Protein AF-A0A0D2GSI3-F1 (afdb_monomer_lite)

Radius of gyration: 13.77 Å; chains: 1; bounding box: 34×29×29 Å

Sequence (112 aa):
MALRLQTKLAPHFTYCAILTKIEPKRTYSPDNFALLLDALYPPPDGVIVGGGFSDEEAEQMRRVVEERGITDENGTPVRFVRVPGGTLERGGPEGLVETIRQLLGEAFGVEW

Organism: NCBI:txid1442368

pLDDT: mean 85.33, std 8.22, range [55.69, 93.88]

Foldseek 3Di:
DVVVLVVLCPPPDDDDDDADCDPPPHPDDPVSLLVCQVPDPPHALADEAELVDDPVRLVSSVVSQVVVCRAGPVSHRHDYFYQHHCQCVVPNPVSSSVSVVVRCCVGPVDDD

Secondary structure (DSSP, 8-state):
-HHHHHHHHTTT----------TTS----HHHHHHHHHH-SSPPSEEEE-TTS-HHHHHHHHHHHHHHT-B-TTSPBPEEEEPPTTHHHHHHHHHHHHHHHHHHHHHH----

Structure (mmCIF, N/CA/C/O backbone):
data_AF-A0A0D2GSI3-F1
#
_entry.id   AF-A0A0D2GSI3-F1
#
loop_
_atom_site.group_PDB
_atom_site.id
_atom_site.type_symbol
_atom_site.label_atom_id
_atom_site.label_alt_id
_atom_site.label_comp_id
_atom_site.label_asym_id
_atom_site.label_entity_id
_atom_site.label_seq_id
_atom_site.pdbx_PDB_ins_code
_atom_site.Cartn_x
_atom_site.Cartn_y
_atom_site.Cartn_z
_atom_site.occupancy
_atom_site.B_iso_or_equiv
_atom_site.auth_seq_id
_atom_site.auth_comp_id
_atom_site.auth_asym_id
_atom_site.auth_atom_id
_atom_site.pdbx_PDB_model_num
ATOM 1 N N . MET A 1 1 ? -15.197 -7.888 1.678 1.00 56.78 1 MET A N 1
ATOM 2 C CA . MET A 1 1 ? -14.985 -6.447 1.411 1.00 56.78 1 MET A CA 1
ATOM 3 C C . MET A 1 1 ? -13.902 -6.211 0.366 1.00 56.78 1 MET A C 1
ATOM 5 O O . MET A 1 1 ? -14.222 -5.585 -0.632 1.00 56.78 1 MET A O 1
ATOM 9 N N . ALA A 1 2 ? -12.693 -6.773 0.525 1.00 59.94 2 ALA A N 1
ATOM 10 C CA . ALA A 1 2 ? -11.603 -6.656 -0.457 1.00 59.94 2 ALA A CA 1
ATOM 11 C C . ALA A 1 2 ? -12.042 -6.928 -1.911 1.00 59.94 2 ALA A C 1
ATOM 13 O O . ALA A 1 2 ? -11.760 -6.117 -2.779 1.00 59.94 2 ALA A O 1
ATOM 14 N N . LEU A 1 3 ? -12.842 -7.976 -2.152 1.00 55.69 3 LEU A N 1
ATOM 15 C CA . LEU A 1 3 ? -13.358 -8.285 -3.494 1.00 55.69 3 LEU A CA 1
ATOM 16 C C . LEU A 1 3 ? -14.250 -7.175 -4.087 1.00 55.69 3 LEU A C 1
ATOM 18 O O . LEU A 1 3 ? -14.127 -6.859 -5.261 1.00 55.69 3 LEU A O 1
ATOM 22 N N . ARG A 1 4 ? -15.122 -6.547 -3.280 1.00 65.50 4 ARG A N 1
ATOM 23 C CA . ARG A 1 4 ? -15.983 -5.438 -3.744 1.00 65.50 4 ARG A CA 1
ATOM 24 C C . ARG A 1 4 ? -15.174 -4.181 -4.044 1.00 65.50 4 ARG A C 1
ATOM 26 O O . ARG A 1 4 ? -15.519 -3.434 -4.951 1.00 65.50 4 ARG A O 1
ATOM 33 N N . LEU A 1 5 ? -14.121 -3.946 -3.264 1.00 66.94 5 LEU A N 1
ATOM 34 C CA . LEU A 1 5 ? -13.189 -2.858 -3.515 1.00 66.94 5 LEU A CA 1
ATOM 35 C C . LEU A 1 5 ? -12.440 -3.111 -4.832 1.00 66.94 5 LEU A C 1
ATOM 37 O O . LEU A 1 5 ? -12.480 -2.261 -5.708 1.00 66.94 5 LEU A O 1
ATOM 41 N N . GLN A 1 6 ? -11.881 -4.310 -5.024 1.00 67.25 6 GLN A N 1
ATOM 42 C CA . GLN A 1 6 ? -11.208 -4.707 -6.268 1.00 67.25 6 GLN A CA 1
ATOM 43 C C . GLN A 1 6 ? -12.087 -4.480 -7.504 1.00 67.25 6 GLN A C 1
ATOM 45 O O . GLN A 1 6 ? -11.642 -3.848 -8.455 1.00 67.25 6 GLN A O 1
ATOM 50 N N . THR A 1 7 ? -13.350 -4.920 -7.477 1.00 70.19 7 THR A N 1
ATOM 51 C CA . THR A 1 7 ? -14.270 -4.737 -8.615 1.00 70.19 7 THR A CA 1
ATOM 52 C C . THR A 1 7 ? -14.603 -3.280 -8.914 1.00 70.19 7 THR A C 1
ATOM 54 O O . THR A 1 7 ? -14.966 -2.978 -10.040 1.00 70.19 7 THR A O 1
ATOM 57 N N . LYS A 1 8 ? -14.534 -2.393 -7.913 1.00 69.62 8 LYS A N 1
ATOM 58 C CA . LYS A 1 8 ? -14.804 -0.961 -8.097 1.00 69.62 8 LYS A CA 1
ATOM 59 C C . LYS A 1 8 ? -13.572 -0.175 -8.533 1.00 69.62 8 LYS A C 1
ATOM 61 O O . LYS A 1 8 ? -13.720 0.928 -9.041 1.00 69.62 8 LYS A O 1
ATOM 66 N N . LEU A 1 9 ? -12.382 -0.709 -8.274 1.00 73.00 9 LEU A N 1
ATOM 67 C CA . LEU A 1 9 ? -11.131 -0.053 -8.624 1.00 73.00 9 LEU A CA 1
ATOM 68 C C . LEU A 1 9 ? -10.566 -0.533 -9.975 1.00 73.00 9 LEU A C 1
ATOM 70 O O . LEU A 1 9 ? -9.862 0.218 -10.646 1.00 73.00 9 LEU A O 1
ATOM 74 N N . ALA A 1 10 ? -10.942 -1.733 -10.431 1.00 72.12 10 ALA A N 1
ATOM 75 C CA . ALA A 1 10 ? -10.930 -2.066 -11.856 1.00 72.12 10 ALA A CA 1
ATOM 76 C C . ALA A 1 10 ? -11.968 -1.166 -12.558 1.00 72.12 10 ALA A C 1
ATOM 78 O O . ALA A 1 10 ? -13.109 -1.138 -12.094 1.00 72.12 10 ALA A O 1
ATOM 79 N N . PRO A 1 11 ? -11.636 -0.400 -13.615 1.00 72.75 11 PRO A N 1
ATOM 80 C CA . PRO A 1 11 ? -10.600 -0.638 -14.632 1.00 72.75 11 PRO A CA 1
ATOM 81 C C . PRO A 1 11 ? -9.268 0.112 -14.454 1.00 72.75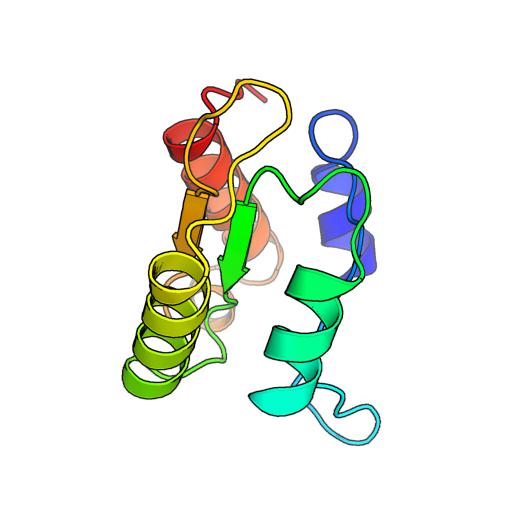 11 PRO A C 1
ATOM 83 O O . PRO A 1 11 ? -8.361 -0.087 -15.255 1.00 72.75 11 PRO A O 1
ATOM 86 N N . HIS A 1 12 ? -9.142 0.980 -13.451 1.00 70.56 12 HIS A N 1
ATOM 87 C CA . HIS A 1 12 ? -8.019 1.920 -13.358 1.00 70.56 12 HIS A CA 1
ATOM 88 C C . HIS A 1 12 ? -6.780 1.338 -12.677 1.00 70.56 12 HIS A C 1
ATOM 90 O O . HIS A 1 12 ? -5.675 1.814 -12.911 1.00 70.56 12 HIS A O 1
ATOM 96 N N . PHE A 1 13 ? -6.955 0.313 -11.841 1.00 73.94 13 PHE A N 1
ATOM 97 C CA . PHE A 1 13 ? -5.868 -0.270 -11.062 1.00 73.94 13 PHE A CA 1
ATOM 98 C C . PHE A 1 13 ? -5.827 -1.788 -11.194 1.00 73.94 13 PHE A C 1
ATOM 100 O O . PHE A 1 13 ? -6.846 -2.473 -11.068 1.00 73.94 13 PHE A O 1
ATOM 107 N N . THR A 1 14 ? -4.614 -2.312 -11.364 1.00 71.75 14 THR A N 1
ATOM 108 C CA . THR A 1 14 ? -4.311 -3.736 -11.209 1.00 71.75 14 THR A CA 1
ATOM 109 C C . THR A 1 14 ? -3.680 -3.954 -9.836 1.00 71.75 14 THR A C 1
ATOM 111 O O . THR A 1 14 ? -2.753 -3.249 -9.450 1.00 71.75 14 THR A O 1
ATOM 114 N N . TYR A 1 15 ? -4.190 -4.921 -9.073 1.00 71.00 15 TYR A N 1
ATOM 115 C CA . TYR A 1 15 ? -3.645 -5.267 -7.756 1.00 71.00 15 TYR A CA 1
ATOM 116 C C . TYR A 1 15 ? -2.654 -6.410 -7.881 1.00 71.00 15 TYR A C 1
ATOM 118 O O . TYR A 1 15 ? -3.030 -7.487 -8.339 1.00 71.00 15 TYR A O 1
ATOM 126 N N . CYS A 1 16 ? -1.436 -6.215 -7.381 1.00 67.75 16 CYS A N 1
ATOM 127 C CA . CYS A 1 16 ? -0.434 -7.278 -7.376 1.00 67.75 16 CYS A CA 1
ATOM 128 C C . CYS A 1 16 ? -0.464 -8.115 -6.088 1.00 67.75 16 CYS A C 1
ATOM 130 O O . CYS A 1 16 ? -0.315 -9.333 -6.138 1.00 67.75 16 CYS A O 1
ATOM 132 N N . ALA A 1 17 ? -0.687 -7.488 -4.927 1.00 81.00 17 ALA A N 1
ATOM 133 C CA . ALA A 1 17 ? -0.697 -8.181 -3.640 1.00 81.00 17 ALA A CA 1
ATOM 134 C C . ALA A 1 17 ? -1.550 -7.459 -2.586 1.00 81.00 17 ALA A C 1
ATOM 136 O O . ALA A 1 17 ? -1.731 -6.244 -2.633 1.00 81.00 17 ALA A O 1
ATOM 137 N N . ILE A 1 18 ? -2.062 -8.215 -1.607 1.00 83.38 18 ILE A N 1
ATOM 138 C CA . ILE A 1 18 ? -2.770 -7.683 -0.434 1.00 83.38 18 ILE A CA 1
ATOM 139 C C . ILE A 1 18 ? -2.197 -8.345 0.818 1.00 83.38 18 ILE A C 1
ATOM 141 O O . ILE A 1 18 ? -2.295 -9.562 0.988 1.00 83.38 18 ILE A O 1
ATOM 145 N N . LEU A 1 19 ? -1.653 -7.531 1.722 1.00 88.19 19 LEU A N 1
ATOM 146 C CA . LEU A 1 19 ? -1.272 -7.957 3.064 1.00 88.19 19 LEU A CA 1
ATOM 147 C C . LEU A 1 19 ? -2.346 -7.565 4.076 1.00 88.19 19 LEU A C 1
ATOM 149 O O . LEU A 1 19 ? -2.896 -6.468 4.026 1.00 88.19 19 LEU A O 1
ATOM 153 N N . THR A 1 20 ? -2.637 -8.456 5.018 1.00 88.12 20 THR A N 1
ATOM 154 C CA . THR A 1 20 ? -3.610 -8.204 6.086 1.00 88.12 20 THR A CA 1
ATOM 155 C C . THR A 1 20 ? -3.036 -8.590 7.437 1.00 88.12 20 THR A C 1
ATOM 157 O O . THR A 1 20 ? -2.350 -9.602 7.557 1.00 88.12 20 THR A O 1
ATOM 160 N N . LYS A 1 21 ? -3.331 -7.808 8.478 1.00 86.44 21 LYS A N 1
ATOM 161 C CA . LYS A 1 21 ? -3.006 -8.164 9.868 1.00 86.44 21 LYS A CA 1
ATOM 162 C C . LYS A 1 21 ? -4.142 -8.891 10.600 1.00 86.44 21 LYS A C 1
ATOM 164 O O . LYS A 1 21 ? -4.029 -9.151 11.791 1.00 86.44 21 LYS A O 1
ATOM 169 N N . ILE A 1 22 ? -5.241 -9.181 9.898 1.00 86.88 22 ILE A N 1
ATOM 170 C CA . ILE A 1 22 ? -6.452 -9.776 10.472 1.00 86.88 22 ILE A CA 1
ATOM 171 C C . ILE A 1 22 ? -6.344 -11.304 10.471 1.00 86.88 22 ILE A C 1
ATOM 173 O O . ILE A 1 22 ? -6.188 -11.928 9.419 1.00 86.88 22 ILE A O 1
ATOM 177 N N . GLU A 1 23 ? -6.488 -11.898 11.651 1.00 84.88 23 GLU A N 1
ATOM 178 C CA . GLU A 1 23 ? -6.576 -13.347 11.837 1.00 84.88 23 GLU A CA 1
ATOM 179 C C . GLU A 1 23 ? -7.886 -13.935 11.271 1.00 84.88 23 GLU A C 1
ATOM 181 O O . GLU A 1 23 ? -8.900 -13.238 11.193 1.00 84.88 23 GLU A O 1
ATOM 186 N N . PRO A 1 24 ? -7.910 -15.219 10.863 1.00 85.62 24 PRO A N 1
ATOM 187 C CA . PRO A 1 24 ? -6.811 -16.194 10.911 1.00 85.62 24 PRO A CA 1
ATOM 188 C C . PRO A 1 24 ? -5.868 -16.127 9.695 1.00 85.62 24 PRO A C 1
ATOM 190 O O . PRO A 1 24 ? -4.997 -16.973 9.534 1.00 85.62 24 PRO A O 1
ATOM 193 N N . LYS A 1 25 ? -6.080 -15.175 8.774 1.00 85.06 25 LYS A N 1
ATOM 194 C CA . LYS A 1 25 ? -5.322 -15.058 7.516 1.00 85.06 25 LYS A CA 1
ATOM 195 C C . LYS A 1 25 ? -4.272 -13.954 7.577 1.00 85.06 25 LYS A C 1
ATOM 197 O O . LYS A 1 25 ? -4.032 -13.292 6.570 1.00 85.06 25 LYS A O 1
ATOM 202 N N . ARG A 1 26 ? -3.673 -13.719 8.744 1.00 88.62 26 ARG A N 1
ATOM 203 C CA . ARG A 1 26 ? -2.652 -12.687 8.894 1.00 88.62 26 ARG A CA 1
ATOM 204 C C . ARG A 1 26 ? -1.463 -12.992 7.979 1.00 88.62 26 ARG A C 1
ATOM 206 O O . ARG A 1 26 ? -0.784 -13.997 8.137 1.00 88.62 26 ARG A O 1
ATOM 213 N N . THR A 1 27 ? -1.207 -12.098 7.034 1.00 90.44 27 THR A N 1
ATOM 214 C CA . THR A 1 27 ? -0.066 -12.150 6.108 1.00 90.44 27 THR A CA 1
ATOM 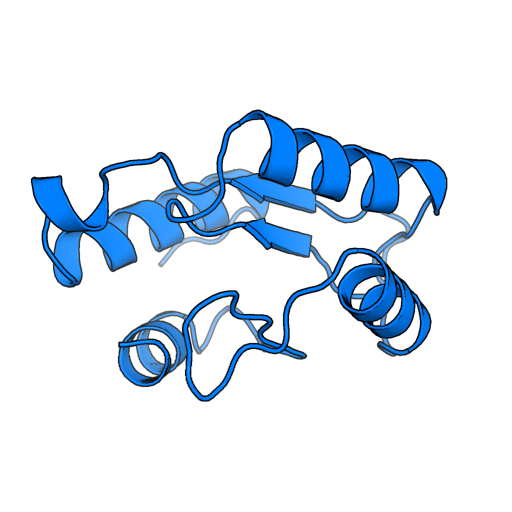215 C C . THR A 1 27 ? 0.880 -10.971 6.286 1.00 90.44 27 THR A C 1
ATOM 217 O O . THR A 1 27 ? 2.022 -11.030 5.839 1.00 90.44 27 THR A O 1
ATOM 220 N N . TYR A 1 28 ? 0.436 -9.902 6.950 1.00 92.06 28 TYR A N 1
ATOM 221 C CA . TYR A 1 28 ? 1.265 -8.735 7.201 1.00 92.06 28 TYR A CA 1
ATOM 222 C C . TYR A 1 28 ? 2.313 -8.997 8.292 1.00 92.06 28 TYR A C 1
ATOM 224 O O . TYR A 1 28 ? 1.984 -9.269 9.455 1.00 92.06 28 TYR A O 1
ATOM 232 N N . SER A 1 29 ? 3.568 -8.808 7.899 1.00 91.00 29 SER A N 1
ATOM 233 C CA . SER A 1 29 ? 4.722 -8.499 8.740 1.00 91.00 29 SER A CA 1
ATOM 234 C C . SER A 1 29 ? 5.594 -7.479 7.990 1.00 91.00 29 SER A C 1
ATOM 236 O O . SER A 1 29 ? 5.486 -7.402 6.759 1.00 91.00 29 SER A O 1
ATOM 238 N N . PRO A 1 30 ? 6.458 -6.713 8.682 1.00 90.25 30 PRO A N 1
ATOM 239 C CA . PRO A 1 30 ? 7.424 -5.841 8.017 1.00 90.25 30 PRO A CA 1
ATOM 240 C C . PRO A 1 30 ? 8.274 -6.596 6.987 1.00 90.25 30 PRO A C 1
ATOM 242 O O . PRO A 1 30 ? 8.416 -6.122 5.865 1.00 90.25 30 PRO A O 1
ATOM 245 N N . ASP A 1 31 ? 8.724 -7.808 7.323 1.00 91.56 31 ASP A N 1
ATOM 246 C CA . ASP A 1 31 ? 9.529 -8.653 6.432 1.00 91.56 31 ASP A CA 1
ATOM 247 C C . ASP A 1 31 ? 8.750 -9.123 5.197 1.00 91.56 31 ASP A C 1
ATOM 249 O O . ASP A 1 31 ? 9.288 -9.128 4.096 1.00 91.56 31 ASP A O 1
ATOM 253 N N . ASN A 1 32 ? 7.467 -9.475 5.337 1.00 92.31 32 ASN A N 1
ATOM 254 C CA . ASN A 1 32 ? 6.644 -9.879 4.193 1.00 92.31 32 ASN A CA 1
ATOM 255 C C . ASN A 1 32 ? 6.316 -8.694 3.287 1.00 92.31 32 ASN A C 1
ATOM 257 O O . ASN A 1 32 ? 6.287 -8.842 2.068 1.00 92.31 32 ASN A O 1
ATOM 261 N N . PHE A 1 33 ? 6.056 -7.522 3.870 1.00 93.12 33 PHE A N 1
ATOM 262 C CA . PHE A 1 33 ? 5.876 -6.292 3.103 1.00 93.12 33 PHE A CA 1
ATOM 263 C C . PHE A 1 33 ? 7.138 -5.972 2.315 1.00 93.12 33 PHE A C 1
ATOM 265 O O . PHE A 1 33 ? 7.084 -5.740 1.110 1.00 93.12 33 PHE A O 1
ATOM 272 N N . ALA A 1 34 ? 8.275 -6.073 2.992 1.00 91.31 34 ALA A N 1
ATOM 273 C CA . ALA A 1 34 ? 9.573 -5.913 2.398 1.00 91.31 34 ALA A CA 1
ATOM 274 C C . ALA A 1 34 ? 9.818 -6.896 1.245 1.00 91.31 34 ALA A C 1
ATOM 276 O O . ALA A 1 34 ? 10.166 -6.466 0.149 1.00 91.31 34 ALA A O 1
ATOM 277 N N . LEU A 1 35 ? 9.610 -8.187 1.474 1.00 90.75 35 LEU A N 1
ATOM 278 C CA . LEU A 1 35 ? 9.802 -9.223 0.468 1.00 90.75 35 LEU A CA 1
ATOM 279 C C . LEU A 1 35 ? 8.889 -9.021 -0.745 1.00 90.75 35 LEU A C 1
ATOM 281 O O . LEU A 1 35 ? 9.321 -9.227 -1.874 1.00 90.75 35 LEU A O 1
ATOM 285 N N . LEU A 1 36 ? 7.635 -8.609 -0.532 1.00 90.62 36 LEU A N 1
ATOM 286 C CA . LEU A 1 36 ? 6.716 -8.338 -1.635 1.00 90.62 36 LEU A CA 1
ATOM 287 C C . LEU A 1 36 ? 7.196 -7.179 -2.500 1.00 90.62 36 LEU A C 1
ATOM 289 O O . LEU A 1 36 ? 7.180 -7.305 -3.717 1.00 90.62 36 LEU A O 1
ATOM 293 N N . LEU A 1 37 ? 7.641 -6.079 -1.894 1.00 89.31 37 LEU A N 1
ATOM 294 C CA . LEU A 1 37 ? 8.168 -4.942 -2.646 1.00 89.31 37 LEU A CA 1
ATOM 295 C C . LEU A 1 37 ? 9.352 -5.332 -3.545 1.00 89.31 37 LEU A C 1
ATOM 297 O O . LEU A 1 37 ? 9.444 -4.832 -4.660 1.00 89.31 37 LEU A O 1
ATOM 301 N N . ASP A 1 38 ? 10.202 -6.255 -3.088 1.00 87.31 38 ASP A N 1
ATOM 302 C CA . ASP A 1 38 ? 11.349 -6.748 -3.862 1.00 87.31 38 ASP A CA 1
ATOM 303 C C . ASP A 1 38 ? 10.954 -7.785 -4.933 1.00 87.31 38 ASP A C 1
ATOM 305 O O . ASP A 1 38 ? 11.654 -7.952 -5.930 1.00 87.31 38 ASP A O 1
ATOM 309 N N . ALA A 1 39 ? 9.851 -8.511 -4.726 1.00 89.06 39 ALA A N 1
ATOM 310 C CA . ALA A 1 39 ? 9.423 -9.610 -5.592 1.00 89.06 39 ALA A CA 1
ATOM 311 C C . ALA A 1 39 ? 8.464 -9.185 -6.717 1.00 89.06 39 ALA A C 1
ATOM 313 O O . ALA A 1 39 ? 8.267 -9.943 -7.670 1.00 89.06 39 ALA A O 1
ATOM 314 N N . LEU A 1 40 ? 7.824 -8.019 -6.601 1.00 87.00 40 LEU A N 1
ATOM 315 C CA . LEU A 1 40 ? 6.883 -7.527 -7.603 1.00 87.00 40 LEU A CA 1
ATOM 316 C C . LEU A 1 40 ? 7.615 -7.024 -8.854 1.00 87.00 40 LEU A C 1
ATOM 318 O O . LEU A 1 40 ? 8.453 -6.129 -8.783 1.00 87.00 40 LEU A O 1
ATOM 322 N N . TYR A 1 41 ? 7.255 -7.592 -10.009 1.00 82.69 41 TYR A N 1
ATOM 323 C CA . TYR A 1 41 ? 7.729 -7.156 -11.319 1.00 82.69 41 TYR A CA 1
ATOM 324 C C . TYR A 1 41 ? 6.560 -7.085 -12.328 1.00 82.69 41 TYR A C 1
ATOM 326 O O . TYR A 1 41 ? 5.900 -8.107 -12.543 1.00 82.69 41 TYR A O 1
ATOM 334 N N . PRO A 1 42 ? 6.300 -5.924 -12.961 1.00 82.31 42 PRO A N 1
ATOM 335 C CA . PRO A 1 42 ? 6.978 -4.649 -12.719 1.00 82.31 42 PRO A CA 1
ATOM 336 C C . PRO A 1 42 ? 6.769 -4.152 -11.273 1.00 82.31 42 PRO A C 1
ATOM 338 O O .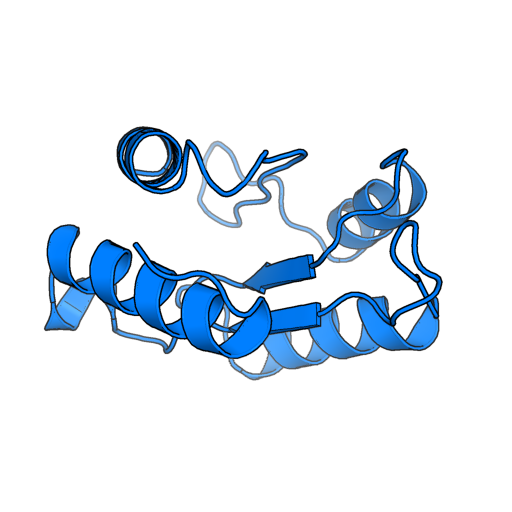 PRO A 1 42 ? 5.864 -4.641 -10.582 1.00 82.31 42 PRO A O 1
ATOM 341 N N . PRO A 1 43 ? 7.616 -3.225 -10.791 1.00 85.19 43 PRO A N 1
ATOM 342 C CA . PRO A 1 43 ? 7.403 -2.586 -9.499 1.00 85.19 43 PRO A CA 1
ATOM 343 C C . PRO A 1 43 ? 5.998 -1.973 -9.414 1.00 85.19 43 PRO A C 1
ATOM 345 O O . PRO A 1 43 ? 5.470 -1.519 -10.429 1.00 85.19 43 PRO A O 1
ATOM 348 N N . PRO A 1 44 ? 5.366 -1.953 -8.231 1.00 88.12 44 PRO A N 1
ATOM 349 C CA . PRO A 1 44 ? 4.041 -1.363 -8.094 1.00 88.12 44 PRO A CA 1
ATOM 350 C C . PRO A 1 44 ? 4.104 0.164 -8.233 1.00 88.12 44 PRO A C 1
ATOM 352 O O . PRO A 1 44 ? 4.965 0.786 -7.623 1.00 88.12 44 PRO A O 1
ATOM 355 N N . ASP A 1 45 ? 3.130 0.788 -8.902 1.00 87.19 45 ASP A N 1
ATOM 356 C CA . ASP A 1 45 ? 3.034 2.262 -8.980 1.00 87.19 45 ASP A CA 1
ATOM 357 C C . ASP A 1 45 ? 2.796 2.924 -7.612 1.00 87.19 45 ASP A C 1
ATOM 359 O O . ASP A 1 45 ? 3.045 4.118 -7.401 1.00 87.19 45 ASP A O 1
ATOM 363 N N . GLY A 1 46 ? 2.277 2.149 -6.657 1.00 89.94 46 GLY A N 1
ATOM 364 C CA . GLY A 1 46 ? 2.078 2.609 -5.297 1.00 89.94 46 GLY A CA 1
ATOM 365 C C . GLY A 1 46 ? 1.671 1.543 -4.298 1.00 89.94 46 GLY A C 1
ATOM 366 O O . GLY A 1 46 ? 1.290 0.419 -4.629 1.00 89.94 46 GLY A O 1
ATOM 367 N N . VAL A 1 47 ? 1.715 1.952 -3.036 1.00 91.50 47 VAL A N 1
ATOM 368 C CA . VAL A 1 47 ? 1.284 1.185 -1.873 1.00 91.50 47 VAL A CA 1
ATOM 369 C C . VAL A 1 47 ? 0.114 1.904 -1.220 1.00 91.50 47 VAL A C 1
ATOM 371 O O . VAL A 1 47 ? 0.194 3.096 -0.932 1.00 91.50 47 VAL A O 1
ATOM 374 N N . ILE A 1 48 ? -0.959 1.163 -0.937 1.00 90.88 48 ILE A N 1
ATOM 375 C CA . ILE A 1 48 ? -2.107 1.665 -0.178 1.00 90.88 48 ILE A CA 1
ATOM 376 C C . ILE A 1 48 ? -2.122 0.999 1.195 1.00 90.88 48 ILE A C 1
ATOM 378 O O . ILE A 1 48 ? -2.276 -0.219 1.301 1.00 90.88 48 ILE A O 1
ATOM 382 N N . VAL A 1 49 ? -2.033 1.798 2.253 1.00 92.38 49 VAL A N 1
ATOM 383 C CA . VAL A 1 49 ? -2.149 1.329 3.636 1.00 92.38 49 VAL A CA 1
ATOM 384 C C . VAL A 1 49 ? -3.556 1.587 4.153 1.00 92.38 49 VAL A C 1
ATOM 386 O O . VAL A 1 49 ? -4.024 2.724 4.221 1.00 92.38 49 VAL A O 1
ATOM 389 N N . GLY A 1 50 ? -4.249 0.508 4.518 1.00 89.00 50 GLY A N 1
ATOM 390 C CA . GLY A 1 50 ? -5.611 0.577 5.042 1.00 89.00 50 GLY A CA 1
ATOM 391 C C . GLY A 1 50 ? -5.689 1.231 6.425 1.00 89.00 50 GLY A C 1
ATOM 392 O O . GLY A 1 50 ? -4.776 1.110 7.237 1.00 89.00 50 GLY A O 1
ATOM 393 N N . GLY A 1 51 ? -6.834 1.840 6.743 1.00 87.38 51 GLY A N 1
ATOM 394 C CA . GLY A 1 51 ? -7.048 2.555 8.012 1.00 87.38 51 GLY A CA 1
ATOM 395 C C . GLY A 1 51 ? -7.060 1.678 9.270 1.00 87.38 51 GLY A C 1
ATOM 396 O O . GLY A 1 51 ? -7.176 2.199 10.373 1.00 87.38 51 GLY A O 1
ATOM 397 N N . GLY A 1 52 ? -6.943 0.354 9.122 1.00 87.19 52 GLY A N 1
ATOM 398 C CA . GLY A 1 52 ? -6.739 -0.560 10.245 1.00 87.19 52 GLY A CA 1
ATOM 399 C C . GLY A 1 52 ? -5.309 -0.539 10.794 1.00 87.19 52 GLY A C 1
ATOM 400 O O . GLY A 1 52 ? -5.092 -1.033 11.898 1.00 87.19 52 GLY A O 1
ATOM 401 N N . PHE A 1 53 ? -4.335 -0.004 10.050 1.00 91.50 53 PHE A N 1
ATOM 402 C CA . PHE A 1 53 ? -2.956 0.169 10.510 1.00 91.50 53 PHE A CA 1
ATOM 403 C C . PHE A 1 53 ? -2.799 1.464 11.317 1.00 91.50 53 PHE A C 1
ATOM 405 O O . PHE A 1 53 ? -3.339 2.508 10.937 1.00 91.50 53 PHE A O 1
ATOM 412 N N . SER A 1 54 ? -2.066 1.390 12.430 1.00 91.00 54 SER A N 1
ATOM 413 C CA . SER A 1 54 ? -1.770 2.551 13.273 1.00 91.00 54 SER A CA 1
ATOM 414 C C . SER A 1 54 ? -0.906 3.575 12.532 1.00 91.00 54 SER A C 1
ATOM 416 O O . SER A 1 54 ? -0.345 3.292 11.470 1.00 91.00 54 SER A O 1
ATOM 418 N N . ASP A 1 55 ? -0.799 4.782 13.094 1.00 90.50 55 ASP A N 1
ATOM 419 C CA . ASP A 1 55 ? 0.071 5.831 12.549 1.00 90.50 55 ASP A CA 1
ATOM 420 C C . ASP A 1 55 ? 1.530 5.382 12.481 1.00 90.50 55 ASP A C 1
ATOM 422 O O . ASP A 1 55 ? 2.182 5.561 11.456 1.00 90.50 55 ASP A O 1
ATOM 426 N N . GLU A 1 56 ? 2.002 4.722 13.535 1.00 92.44 56 GLU A N 1
ATOM 427 C CA . GLU A 1 56 ? 3.355 4.178 13.615 1.00 92.44 56 GLU A CA 1
ATOM 428 C C . GLU A 1 56 ? 3.586 3.061 12.589 1.00 92.44 56 GLU A C 1
ATOM 430 O O . GLU A 1 56 ? 4.607 3.063 11.905 1.00 92.44 56 GLU A O 1
ATOM 435 N N . GLU A 1 57 ? 2.627 2.138 12.426 1.00 92.00 57 GLU A N 1
ATOM 436 C CA . GLU A 1 57 ? 2.722 1.060 11.432 1.00 92.00 57 GLU A CA 1
ATOM 437 C C . GLU A 1 57 ? 2.775 1.620 10.004 1.00 92.00 57 GLU A C 1
ATOM 439 O O . GLU A 1 57 ? 3.575 1.170 9.185 1.00 92.00 57 GLU A O 1
ATOM 444 N N . ALA A 1 58 ? 1.932 2.607 9.694 1.00 92.69 58 ALA A N 1
ATOM 445 C CA . ALA A 1 58 ? 1.898 3.218 8.371 1.00 92.69 58 ALA A CA 1
ATOM 446 C C . ALA A 1 58 ? 3.173 4.020 8.080 1.00 92.69 58 ALA A C 1
ATOM 448 O O . ALA A 1 58 ? 3.723 3.923 6.985 1.00 92.69 58 ALA A O 1
ATOM 449 N N . GLU A 1 59 ? 3.669 4.775 9.059 1.00 93.88 59 GLU A N 1
ATOM 450 C CA . GLU A 1 59 ? 4.927 5.513 8.944 1.00 93.88 59 GLU A CA 1
ATOM 451 C C . GLU A 1 59 ? 6.119 4.568 8.748 1.00 93.88 59 GLU A C 1
ATOM 453 O O . GLU A 1 59 ? 6.991 4.832 7.921 1.00 93.88 59 GLU A O 1
ATOM 458 N N . GLN A 1 60 ? 6.134 3.427 9.441 1.00 92.94 60 GLN A N 1
ATOM 459 C CA . GLN A 1 60 ? 7.144 2.395 9.227 1.00 92.94 60 GLN A CA 1
ATOM 460 C C . GLN A 1 60 ? 7.092 1.849 7.794 1.00 92.94 60 GLN A C 1
ATOM 462 O O . GLN A 1 60 ? 8.129 1.759 7.141 1.00 92.94 60 GLN A O 1
ATOM 467 N N . MET A 1 61 ? 5.904 1.522 7.273 1.00 93.75 61 MET A N 1
ATOM 468 C CA . MET A 1 61 ? 5.765 1.058 5.886 1.00 93.75 61 MET A CA 1
ATOM 469 C C . MET A 1 61 ? 6.210 2.119 4.873 1.00 93.75 61 MET A C 1
ATOM 471 O O . MET A 1 61 ? 6.861 1.775 3.889 1.00 93.75 61 MET A O 1
ATOM 475 N N . ARG A 1 62 ? 5.903 3.400 5.115 1.00 93.56 62 ARG A N 1
ATOM 476 C CA . ARG A 1 62 ? 6.336 4.510 4.255 1.00 93.56 62 ARG A CA 1
ATOM 477 C C . ARG A 1 62 ? 7.859 4.569 4.160 1.00 93.56 62 ARG A C 1
ATOM 479 O O . ARG A 1 62 ? 8.395 4.592 3.057 1.00 93.56 62 ARG A O 1
ATOM 486 N N . ARG A 1 63 ? 8.552 4.506 5.301 1.00 92.75 63 ARG A N 1
ATOM 487 C CA . ARG A 1 63 ? 10.024 4.488 5.344 1.00 92.75 63 ARG A CA 1
ATOM 488 C C . ARG A 1 63 ? 10.605 3.307 4.585 1.00 92.75 63 ARG A C 1
ATOM 490 O O . ARG A 1 63 ? 11.539 3.486 3.824 1.00 92.75 63 ARG A O 1
ATOM 497 N N . VAL A 1 64 ? 10.011 2.125 4.728 1.00 91.69 64 VAL A N 1
ATOM 498 C CA . VAL A 1 64 ? 10.456 0.918 4.018 1.00 91.69 64 VAL A CA 1
ATOM 499 C C . VAL A 1 64 ? 10.346 1.067 2.492 1.00 91.69 64 VAL A C 1
ATOM 501 O O . VAL A 1 64 ? 11.187 0.538 1.767 1.00 91.69 64 VAL A O 1
ATOM 504 N N . VAL A 1 65 ? 9.329 1.775 1.989 1.00 91.50 65 VAL A N 1
ATOM 505 C CA . VAL A 1 65 ? 9.211 2.096 0.554 1.00 91.50 65 VAL A CA 1
ATOM 506 C C . VAL A 1 65 ? 10.281 3.107 0.134 1.00 91.50 65 VAL A C 1
ATOM 508 O O . VAL A 1 65 ? 10.947 2.908 -0.880 1.00 91.50 65 VAL A O 1
ATOM 511 N N . GLU A 1 66 ? 10.477 4.162 0.928 1.00 90.00 66 GLU A N 1
ATOM 512 C CA . GLU A 1 66 ? 11.437 5.239 0.646 1.00 90.00 66 GLU A CA 1
ATOM 513 C C . GLU A 1 66 ? 12.894 4.764 0.681 1.00 90.00 66 GLU A C 1
ATOM 515 O O . GLU A 1 66 ? 13.658 5.062 -0.233 1.00 90.00 66 GLU A O 1
ATOM 520 N N . GLU A 1 67 ? 13.275 3.985 1.694 1.00 89.81 67 GLU A N 1
ATOM 521 C CA . GLU A 1 67 ? 14.631 3.451 1.876 1.00 89.81 67 GLU A CA 1
ATOM 522 C C . GLU A 1 67 ? 15.057 2.535 0.728 1.00 89.81 67 GLU A C 1
ATOM 524 O O . GLU A 1 67 ? 16.235 2.483 0.379 1.00 89.81 67 GLU A O 1
ATOM 529 N N . ARG A 1 68 ? 14.104 1.834 0.109 1.00 85.12 68 ARG A N 1
ATOM 530 C CA . ARG A 1 68 ? 14.375 1.002 -1.065 1.00 85.12 68 ARG A CA 1
ATOM 531 C C . ARG A 1 68 ? 14.528 1.789 -2.360 1.00 85.12 68 ARG A C 1
ATOM 533 O O . ARG A 1 68 ? 15.030 1.231 -3.332 1.00 85.12 68 ARG A O 1
ATOM 540 N N . GLY A 1 69 ? 14.068 3.040 -2.400 1.00 85.06 69 GLY A N 1
ATOM 541 C CA . GLY A 1 69 ? 14.122 3.871 -3.602 1.00 85.06 69 GLY A CA 1
ATOM 542 C C . GLY A 1 69 ? 13.414 3.245 -4.806 1.00 85.06 69 GLY A C 1
ATOM 543 O O . GLY A 1 69 ? 13.874 3.412 -5.935 1.00 85.06 69 GLY A O 1
ATOM 544 N N . ILE A 1 70 ? 12.334 2.486 -4.578 1.00 84.69 70 ILE A N 1
ATOM 545 C CA . ILE A 1 70 ? 11.597 1.830 -5.664 1.00 84.69 70 ILE A CA 1
ATOM 546 C C . ILE A 1 70 ? 10.971 2.910 -6.538 1.00 84.69 70 ILE A C 1
ATOM 548 O O . ILE A 1 70 ? 10.374 3.872 -6.043 1.00 84.69 70 ILE A O 1
ATOM 552 N N . THR A 1 71 ? 11.097 2.723 -7.844 1.00 86.81 71 THR A N 1
ATOM 553 C CA . THR A 1 71 ? 10.452 3.557 -8.849 1.00 86.81 71 THR A CA 1
ATOM 554 C C . THR A 1 71 ? 9.531 2.707 -9.711 1.00 86.81 71 THR A C 1
ATOM 556 O O . THR A 1 71 ? 9.759 1.506 -9.872 1.00 86.81 71 THR A O 1
ATOM 559 N N . ASP A 1 72 ? 8.471 3.328 -10.214 1.00 82.38 72 ASP A N 1
ATOM 560 C CA . ASP A 1 72 ? 7.587 2.742 -11.211 1.00 82.38 72 ASP A CA 1
ATOM 561 C C . ASP A 1 72 ? 8.295 2.587 -12.569 1.00 82.38 72 ASP A C 1
ATOM 563 O O . ASP A 1 72 ? 9.469 2.932 -12.741 1.00 82.38 72 ASP A O 1
ATOM 567 N N . GLU A 1 73 ? 7.575 2.074 -13.565 1.00 77.50 73 GLU A N 1
ATOM 568 C CA . GLU A 1 73 ? 8.101 1.882 -14.923 1.00 77.50 73 GLU A CA 1
ATOM 569 C C . GLU A 1 73 ? 8.584 3.179 -15.603 1.00 77.50 73 GLU A C 1
ATOM 571 O O . GLU A 1 73 ? 9.403 3.123 -16.522 1.00 77.50 73 GLU A O 1
ATOM 576 N N . ASN A 1 74 ? 8.139 4.346 -15.124 1.00 82.56 74 ASN A N 1
ATOM 577 C CA . ASN A 1 74 ? 8.521 5.663 -15.630 1.00 82.56 74 ASN A CA 1
ATOM 578 C C . ASN A 1 74 ? 9.675 6.298 -14.834 1.00 82.56 74 ASN A C 1
ATOM 580 O O . ASN A 1 74 ? 10.051 7.441 -15.103 1.00 82.56 74 ASN A O 1
ATOM 584 N N . GLY A 1 75 ? 10.236 5.594 -13.845 1.00 83.62 75 GLY A N 1
ATOM 585 C CA . GLY A 1 75 ? 11.267 6.129 -12.956 1.00 83.62 75 GLY A CA 1
ATOM 586 C C . GLY A 1 75 ? 10.725 7.082 -11.883 1.00 83.62 75 GLY A C 1
ATOM 587 O O . GLY A 1 75 ? 11.507 7.782 -11.238 1.00 83.62 75 GLY A O 1
ATOM 588 N N . THR A 1 76 ? 9.406 7.131 -11.672 1.00 86.06 76 THR A N 1
ATOM 589 C CA . THR A 1 76 ? 8.785 7.944 -10.617 1.00 86.06 76 THR A CA 1
ATOM 590 C C . THR A 1 76 ? 8.788 7.162 -9.305 1.00 86.06 76 THR A C 1
ATOM 592 O O . THR A 1 76 ? 8.467 5.976 -9.320 1.00 86.06 76 THR A O 1
ATOM 595 N N . PRO A 1 77 ? 9.116 7.772 -8.151 1.00 86.94 77 PRO A N 1
ATOM 596 C CA . PRO A 1 77 ? 9.033 7.085 -6.867 1.00 86.94 77 PRO A CA 1
ATOM 597 C C . PRO A 1 77 ? 7.646 6.488 -6.616 1.00 86.94 77 PRO A C 1
ATOM 599 O O . PRO A 1 77 ? 6.627 7.141 -6.858 1.00 86.94 77 PRO A O 1
ATOM 602 N N . VAL A 1 78 ? 7.623 5.264 -6.086 1.00 89.38 78 VAL A N 1
ATOM 603 C CA . VAL A 1 78 ? 6.385 4.571 -5.706 1.00 89.38 78 VAL A CA 1
ATOM 604 C C . VAL A 1 78 ? 5.567 5.447 -4.763 1.00 89.38 78 VAL A C 1
ATOM 606 O O . VAL A 1 78 ? 6.047 5.891 -3.718 1.00 89.38 78 VAL A O 1
ATOM 609 N N . ARG A 1 79 ? 4.303 5.691 -5.118 1.00 90.19 79 ARG A N 1
ATOM 610 C CA . ARG A 1 79 ? 3.421 6.545 -4.316 1.00 90.19 79 ARG A CA 1
ATOM 611 C C . ARG A 1 79 ? 2.949 5.808 -3.071 1.00 90.19 79 ARG A C 1
ATOM 613 O O . ARG A 1 79 ? 2.550 4.647 -3.135 1.00 90.19 79 ARG A O 1
ATOM 620 N N . PHE A 1 80 ? 2.918 6.497 -1.938 1.00 92.12 80 PHE A N 1
ATOM 621 C CA . PHE A 1 80 ? 2.409 5.942 -0.689 1.00 92.12 80 PHE A CA 1
ATOM 622 C C . PHE A 1 80 ? 1.092 6.614 -0.305 1.00 92.12 80 PHE A C 1
ATOM 624 O O . PHE A 1 80 ? 1.052 7.807 -0.009 1.00 92.12 80 PHE A O 1
ATOM 631 N N . VAL A 1 81 ? 0.006 5.845 -0.302 1.00 92.50 81 VAL A N 1
ATOM 632 C CA . VAL A 1 81 ? -1.346 6.326 -0.008 1.00 92.50 81 VAL A CA 1
ATOM 633 C C . VAL A 1 81 ? -1.832 5.718 1.295 1.00 92.50 81 VAL A C 1
ATOM 635 O O . VAL A 1 81 ? -1.812 4.502 1.483 1.00 92.50 81 VAL A O 1
ATOM 638 N N . ARG A 1 82 ? -2.332 6.560 2.196 1.00 92.50 82 ARG A N 1
ATOM 639 C CA . ARG A 1 82 ? -2.869 6.116 3.478 1.00 92.50 82 ARG A CA 1
ATOM 640 C C . ARG A 1 82 ? -4.357 6.398 3.582 1.00 92.50 82 ARG A C 1
ATOM 642 O O . ARG A 1 82 ? -4.788 7.541 3.483 1.00 92.50 82 ARG A O 1
ATOM 649 N N . VAL A 1 83 ? -5.132 5.357 3.868 1.00 91.81 83 VAL A N 1
ATOM 650 C CA . VAL A 1 83 ? -6.553 5.494 4.188 1.00 91.81 83 VAL A C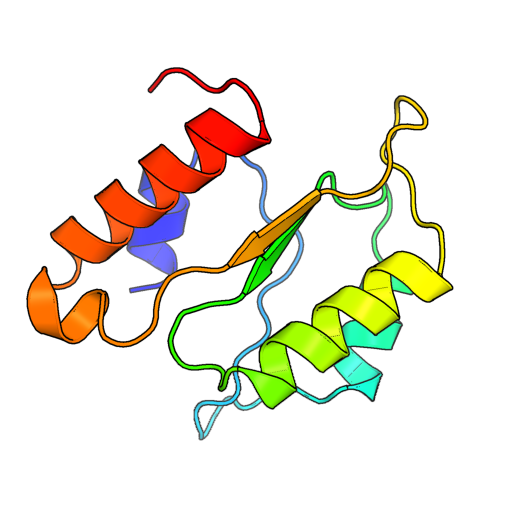A 1
ATOM 651 C C . VAL A 1 83 ? -6.690 5.953 5.644 1.00 91.81 83 VAL A C 1
ATOM 653 O O . VAL A 1 83 ? -6.154 5.283 6.531 1.00 91.81 83 VAL A O 1
ATOM 656 N N . PRO A 1 84 ? -7.418 7.047 5.930 1.00 90.50 84 PRO A N 1
ATOM 657 C CA . PRO A 1 84 ? -7.619 7.515 7.294 1.00 90.50 84 PRO A CA 1
ATOM 658 C C . PRO A 1 84 ? -8.234 6.443 8.202 1.00 90.50 84 PRO A C 1
ATOM 660 O O . PRO A 1 84 ? -9.143 5.704 7.802 1.00 90.50 84 PRO A O 1
ATOM 663 N N . GLY A 1 85 ? -7.785 6.396 9.456 1.00 89.12 85 GLY A N 1
ATOM 664 C CA . GLY A 1 85 ? -8.392 5.549 10.481 1.00 89.12 85 GLY A CA 1
ATOM 665 C C . GLY A 1 85 ? -9.865 5.903 10.712 1.00 89.12 85 GLY A C 1
ATOM 666 O O . GLY A 1 85 ? -10.284 7.057 10.549 1.00 89.12 85 GLY A O 1
ATOM 667 N N . GLY A 1 86 ? -10.681 4.910 11.064 1.00 87.62 86 GLY A N 1
ATOM 668 C CA . GLY A 1 86 ? -12.108 5.115 11.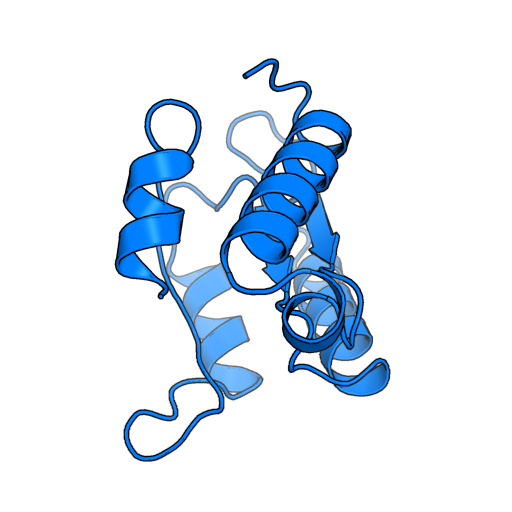335 1.00 87.62 86 GLY A CA 1
ATOM 669 C C . GLY A 1 86 ? -12.989 5.288 10.088 1.00 87.62 86 GLY A C 1
ATOM 670 O O . GLY A 1 86 ? -14.170 5.603 10.212 1.00 87.62 86 GLY A O 1
ATOM 671 N N . THR A 1 87 ? -12.434 5.186 8.874 1.00 88.75 87 THR A N 1
ATOM 672 C CA . THR A 1 87 ? -13.188 5.463 7.635 1.00 88.75 87 THR A CA 1
ATOM 673 C C . THR A 1 87 ? -14.328 4.469 7.424 1.00 88.75 87 THR A C 1
ATOM 675 O O . THR A 1 87 ? -15.430 4.870 7.049 1.00 88.75 87 THR A O 1
ATOM 678 N N . LEU A 1 88 ? -14.087 3.187 7.710 1.00 86.56 88 LEU A N 1
ATOM 679 C CA . LEU A 1 88 ? -15.110 2.149 7.601 1.00 86.56 88 LEU A CA 1
ATOM 680 C C . LEU A 1 88 ? -16.230 2.364 8.627 1.00 86.56 88 LEU A C 1
ATOM 682 O O . LEU A 1 88 ? -17.399 2.169 8.320 1.00 86.56 88 LEU A O 1
ATOM 686 N N . GLU A 1 89 ? -15.874 2.793 9.832 1.00 89.00 89 GLU A N 1
ATOM 687 C CA . GLU A 1 89 ? -16.787 3.035 10.944 1.00 89.00 89 GLU A CA 1
ATOM 688 C C . GLU A 1 89 ? -17.662 4.269 10.694 1.00 89.00 89 GLU A C 1
ATOM 690 O O . GLU A 1 89 ? -18.843 4.263 11.032 1.00 89.00 89 GLU A O 1
ATOM 695 N N . ARG A 1 90 ? -17.104 5.319 10.074 1.00 90.31 90 ARG A N 1
ATOM 696 C CA . ARG A 1 90 ? -17.829 6.561 9.758 1.00 90.31 90 ARG A CA 1
ATOM 697 C C . ARG A 1 90 ? -18.741 6.436 8.540 1.00 90.31 90 ARG A C 1
ATOM 699 O O . ARG A 1 90 ? -19.844 6.970 8.559 1.00 90.31 90 ARG A O 1
ATOM 706 N N . GLY A 1 91 ? -18.259 5.805 7.470 1.00 86.94 91 GLY A N 1
ATOM 707 C CA . GLY A 1 91 ? -18.922 5.817 6.161 1.00 86.94 91 GLY A CA 1
ATOM 708 C C . GLY A 1 91 ? -19.439 4.460 5.688 1.00 86.94 91 GLY A C 1
ATOM 709 O O . GLY A 1 91 ? -19.989 4.367 4.591 1.00 86.94 91 GLY A O 1
ATOM 710 N N . GLY A 1 92 ? -19.234 3.399 6.468 1.00 88.19 92 GLY A N 1
ATOM 711 C CA . GLY A 1 92 ? -19.498 2.037 6.026 1.00 88.19 92 GLY A CA 1
ATOM 712 C C . GLY A 1 92 ? -18.595 1.602 4.860 1.00 88.19 92 GLY A C 1
ATOM 713 O O . GLY A 1 92 ? -17.630 2.286 4.496 1.00 88.19 92 GLY A O 1
ATOM 714 N N . PRO A 1 93 ? -18.884 0.436 4.257 1.00 84.69 93 PRO A N 1
ATOM 715 C CA . PRO A 1 93 ? -18.136 -0.078 3.111 1.00 84.69 93 PRO A CA 1
ATOM 716 C C . PRO A 1 93 ? -18.133 0.874 1.909 1.00 84.69 93 PRO A C 1
ATOM 718 O O . PRO A 1 93 ? -17.129 0.976 1.208 1.00 84.69 93 PRO A O 1
ATOM 721 N N . GLU A 1 94 ? -19.2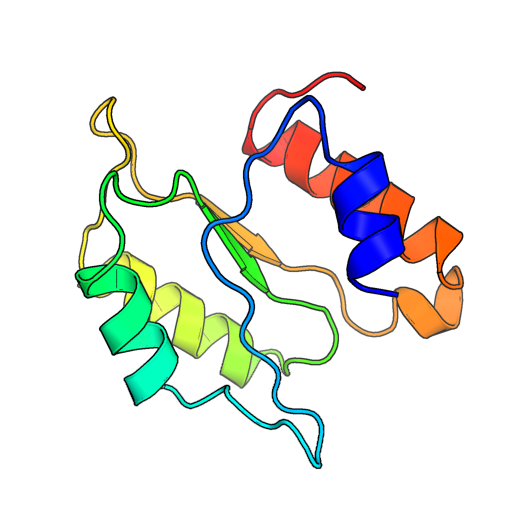41 1.571 1.666 1.00 86.00 94 GLU A N 1
ATOM 722 C CA . GLU A 1 94 ? -19.388 2.534 0.578 1.00 86.00 94 GLU A CA 1
ATOM 723 C C . GLU A 1 94 ? -18.521 3.773 0.811 1.00 86.00 94 GLU A C 1
ATOM 725 O O . GLU A 1 94 ? -17.757 4.141 -0.078 1.00 86.00 94 GLU A O 1
ATOM 730 N N . GLY A 1 95 ? -18.545 4.356 2.013 1.00 87.62 95 GLY A N 1
ATOM 731 C CA . GLY A 1 95 ? -17.685 5.493 2.346 1.00 87.62 95 GLY A CA 1
ATOM 732 C C . GLY A 1 95 ? -16.195 5.148 2.297 1.00 87.62 95 GLY A C 1
ATOM 733 O O . GLY A 1 95 ? -15.387 5.977 1.881 1.00 87.62 95 GLY A O 1
ATOM 734 N N . LEU A 1 96 ? -15.818 3.910 2.639 1.00 87.19 96 LEU A N 1
ATOM 735 C CA . LEU A 1 96 ? -14.447 3.424 2.465 1.00 87.19 96 LEU A CA 1
ATOM 736 C C . LEU A 1 96 ? -14.030 3.387 0.991 1.00 87.19 96 LEU A C 1
ATOM 738 O O . LEU A 1 96 ? -12.931 3.826 0.660 1.00 87.19 96 LEU A O 1
ATOM 742 N N . VAL A 1 97 ? -14.889 2.868 0.113 1.00 85.69 97 VAL A N 1
ATOM 743 C CA . VAL A 1 97 ? -14.620 2.843 -1.330 1.00 85.69 97 VAL A CA 1
ATOM 744 C C . VAL A 1 97 ? -14.435 4.258 -1.864 1.00 85.69 97 VAL A C 1
ATOM 746 O O . VAL A 1 97 ? -13.450 4.500 -2.552 1.00 85.69 97 VAL A O 1
ATOM 749 N N . GLU A 1 98 ? -15.354 5.175 -1.559 1.00 88.75 98 GLU A N 1
ATOM 750 C CA . GLU A 1 98 ? -15.282 6.548 -2.074 1.00 88.75 98 GLU A CA 1
ATOM 751 C C . GLU A 1 98 ? -14.037 7.273 -1.558 1.00 88.75 98 GLU A C 1
ATOM 753 O O . GLU A 1 98 ? -13.341 7.927 -2.328 1.00 88.75 98 GLU A O 1
ATOM 758 N N . THR A 1 99 ? -13.675 7.051 -0.292 1.00 90.94 99 THR A N 1
ATOM 759 C CA . THR A 1 99 ? -12.424 7.574 0.273 1.00 90.94 99 THR A CA 1
ATOM 760 C C . THR A 1 99 ? -11.207 7.039 -0.483 1.00 90.94 99 THR A C 1
ATOM 762 O O . THR A 1 99 ? -10.303 7.798 -0.817 1.00 90.94 99 THR A O 1
ATOM 765 N N . ILE A 1 100 ? -11.168 5.738 -0.786 1.00 88.62 100 ILE A N 1
ATOM 766 C CA . ILE A 1 100 ? -10.059 5.143 -1.544 1.00 88.62 100 ILE A CA 1
ATOM 767 C C . ILE A 1 100 ? -10.028 5.683 -2.977 1.00 88.62 100 ILE A C 1
ATOM 769 O O . ILE A 1 100 ? -8.950 6.016 -3.457 1.00 88.62 100 ILE A O 1
ATOM 773 N N . ARG A 1 101 ? -11.180 5.822 -3.648 1.00 87.50 101 ARG A N 1
ATOM 774 C CA . ARG A 1 101 ? -11.263 6.418 -4.992 1.00 87.50 101 ARG A CA 1
ATOM 775 C C . ARG A 1 101 ? -10.717 7.839 -4.998 1.00 87.50 101 ARG A C 1
ATOM 777 O O . ARG A 1 101 ? -9.890 8.148 -5.847 1.00 87.50 101 ARG A O 1
ATOM 784 N N . GLN A 1 102 ? -11.114 8.669 -4.036 1.00 90.38 102 GLN A N 1
ATOM 785 C CA . GLN A 1 102 ? -10.612 10.035 -3.920 1.00 90.38 102 GLN A CA 1
ATOM 786 C C . GLN A 1 102 ? -9.094 10.061 -3.706 1.00 90.38 102 GLN A C 1
ATOM 788 O O . GLN A 1 102 ? -8.384 10.707 -4.469 1.00 90.38 102 GLN A O 1
ATOM 793 N N . LEU A 1 103 ? -8.585 9.308 -2.727 1.00 91.75 103 LEU A N 1
ATOM 794 C CA . LEU A 1 103 ? -7.150 9.261 -2.429 1.00 91.75 103 LEU A CA 1
ATOM 795 C C . LEU A 1 103 ? -6.322 8.775 -3.624 1.00 91.75 103 LEU A C 1
ATOM 797 O O . LEU A 1 103 ? -5.229 9.276 -3.875 1.00 91.75 103 LEU A O 1
ATOM 801 N N . LEU A 1 104 ? -6.835 7.794 -4.366 1.00 89.00 104 LEU A N 1
ATOM 802 C CA . LEU A 1 104 ? -6.190 7.297 -5.575 1.00 89.00 104 LEU A CA 1
ATOM 803 C C . LEU A 1 104 ? -6.305 8.273 -6.746 1.00 89.00 104 LEU A C 1
ATOM 805 O O . LEU A 1 104 ? -5.349 8.415 -7.500 1.00 89.00 104 LEU A O 1
ATOM 809 N N . GLY A 1 105 ? -7.431 8.969 -6.883 1.00 88.62 105 GLY A N 1
ATOM 810 C CA . GLY A 1 105 ? -7.597 10.023 -7.879 1.00 88.62 105 GLY A CA 1
ATOM 811 C C . GLY A 1 105 ? -6.603 11.160 -7.655 1.00 88.62 105 GLY A C 1
ATOM 812 O O . GLY A 1 105 ? -5.922 11.572 -8.586 1.00 88.62 105 GLY A O 1
ATOM 813 N N . GLU A 1 106 ? -6.435 11.589 -6.404 1.00 89.69 106 GLU A N 1
ATOM 814 C CA . GLU A 1 106 ? -5.463 12.615 -6.015 1.00 89.69 106 GLU A CA 1
ATOM 815 C C . GLU A 1 106 ? -4.012 12.150 -6.214 1.00 89.69 106 GLU A C 1
ATOM 817 O O . GLU A 1 106 ? -3.186 12.901 -6.728 1.00 89.69 106 GLU A O 1
ATOM 822 N N . ALA A 1 107 ? -3.688 10.908 -5.840 1.00 88.00 107 ALA A N 1
ATOM 823 C CA . ALA A 1 107 ? -2.323 10.397 -5.934 1.00 88.00 107 ALA A CA 1
ATOM 824 C C . ALA A 1 107 ? -1.901 10.068 -7.376 1.00 88.00 107 ALA A C 1
ATOM 826 O O . ALA A 1 107 ? -0.768 10.354 -7.762 1.00 88.00 107 ALA A O 1
ATOM 827 N N . PHE A 1 108 ? -2.789 9.467 -8.170 1.00 86.19 108 PHE A N 1
ATOM 828 C CA . PHE A 1 108 ? -2.474 8.919 -9.495 1.00 86.19 108 PHE A CA 1
ATOM 829 C C . PHE A 1 108 ? -3.103 9.698 -10.657 1.00 86.19 108 PHE A C 1
ATOM 831 O O . PHE A 1 108 ? -2.885 9.332 -11.807 1.00 86.19 108 PHE A O 1
ATOM 838 N N . GLY A 1 109 ? -3.865 10.763 -10.390 1.00 85.06 109 GLY A N 1
ATOM 839 C CA . GLY A 1 109 ? -4.527 11.558 -11.430 1.00 85.06 109 GLY A CA 1
ATOM 840 C C . GLY A 1 109 ? -5.657 10.811 -12.143 1.00 85.06 109 GLY A C 1
ATOM 841 O O . GLY A 1 109 ? -5.886 11.034 -13.328 1.00 85.06 109 GLY A O 1
ATOM 842 N N . VAL A 1 110 ? -6.331 9.890 -11.448 1.00 81.00 110 VAL A N 1
ATOM 843 C CA . VAL A 1 110 ? -7.419 9.076 -12.008 1.00 81.00 110 VAL A CA 1
ATOM 844 C C . VAL A 1 110 ? -8.771 9.755 -11.791 1.00 81.00 110 VAL A C 1
ATOM 846 O O . VAL A 1 110 ? -9.180 9.985 -10.653 1.00 81.00 110 VAL A O 1
ATOM 849 N N . GLU A 1 111 ? -9.492 10.006 -12.883 1.00 77.25 111 GLU A N 1
ATOM 850 C CA . GLU A 1 111 ? -10.914 10.363 -12.867 1.00 77.25 111 GLU A CA 1
ATOM 851 C C . GLU A 1 111 ? -11.769 9.097 -13.017 1.00 77.25 111 GLU A C 1
ATOM 853 O O . GLU A 1 111 ? -11.448 8.222 -13.827 1.00 77.25 111 GLU A O 1
ATOM 858 N N . TRP A 1 112 ? -12.829 8.990 -12.212 1.00 74.25 112 TRP A N 1
ATOM 859 C CA . TRP A 1 112 ? -13.637 7.777 -12.067 1.00 74.25 112 TRP A CA 1
ATOM 860 C C . TRP A 1 112 ? -15.056 7.875 -12.624 1.00 74.25 112 TRP A C 1
ATOM 862 O O . TRP A 1 112 ? -15.594 9.001 -12.690 1.00 74.25 112 TRP A O 1
#